Protein AF-T1BKN1-F1 (afdb_monomer_lite)

Secondary structure (DSSP, 8-state):
--S-TT-TT---EEEE-SSPPPHHHHHHHHHS---HHHHHHHHHHTT-EEEE-TT-THHHHHHHHHT---SS-------PPPTTPPPPHHHHHHHHHHHHTSBTB--SS----

InterPro domains:
  IPR013696 TiaS, FLD domain [PF08489] (56-112)
  IPR053870 TiaS-like, TCKD domain [PF22641] (5-54)

pLDDT: mean 91.39, std 8.57, range [50.25, 97.88]

Foldseek 3Di:
DPDDQPDLVDKAKDKAAPDQDALVLLVCLVPHDDDPVVLVVVCVVRVMDMDTDNVRPNSSVNSSVSNDDDPDDADDDDDDDDPPDDDDPVVQVVVLVVQCPDPRDDDSDDPDD

Radius of gyration: 18.31 Å; chains: 1; bounding box: 40×26×42 Å

Organism: NCBI:txid410659

Structure (mmCIF, N/CA/C/O backbone):
data_AF-T1BKN1-F1
#
_entry.id   AF-T1BKN1-F1
#
loop_
_atom_site.group_PDB
_atom_site.id
_atom_site.type_symbol
_atom_site.label_atom_id
_atom_site.label_alt_id
_atom_site.label_comp_id
_atom_site.label_asym_id
_atom_site.label_entity_id
_atom_site.label_seq_id
_atom_site.pdbx_PDB_ins_code
_atom_site.Cartn_x
_atom_site.Cartn_y
_atom_site.Cartn_z
_atom_site.occupancy
_atom_site.B_iso_or_equiv
_atom_site.auth_seq_id
_atom_site.auth_comp_id
_atom_site.auth_asym_id
_atom_site.auth_atom_id
_atom_site.pdbx_PDB_model_num
ATOM 1 N N . MET A 1 1 ? 15.626 -2.530 12.125 1.00 50.25 1 MET A N 1
ATOM 2 C CA . MET A 1 1 ? 14.651 -1.530 12.613 1.00 50.25 1 MET A CA 1
ATOM 3 C C . MET A 1 1 ? 13.472 -1.539 11.651 1.00 50.25 1 MET A C 1
ATOM 5 O O . MET A 1 1 ? 13.729 -1.588 10.459 1.00 50.25 1 MET A O 1
ATOM 9 N N . LEU A 1 2 ? 12.228 -1.595 12.142 1.00 61.00 2 LEU A N 1
ATOM 10 C CA . LEU A 1 2 ? 11.031 -1.846 11.314 1.00 61.00 2 LEU A CA 1
ATOM 11 C C . LEU A 1 2 ? 10.553 -0.628 10.497 1.00 61.00 2 LEU A C 1
ATOM 13 O O . LEU A 1 2 ? 9.744 -0.789 9.595 1.00 61.00 2 LEU A O 1
ATOM 17 N N . TYR A 1 3 ? 11.043 0.577 10.800 1.00 69.94 3 TYR A N 1
ATOM 18 C CA . TYR A 1 3 ? 10.732 1.811 10.072 1.00 69.94 3 TYR A CA 1
ATOM 19 C C . TYR A 1 3 ? 11.837 2.856 10.294 1.00 69.94 3 TYR A C 1
ATOM 21 O O . TYR A 1 3 ? 12.682 2.683 11.177 1.00 69.94 3 TYR A O 1
ATOM 29 N N . VAL A 1 4 ? 11.839 3.933 9.503 1.00 75.94 4 VAL A N 1
ATOM 30 C CA . VAL A 1 4 ? 12.741 5.083 9.685 1.00 75.94 4 VAL A CA 1
ATOM 31 C C . VAL A 1 4 ? 12.167 5.988 10.778 1.00 75.94 4 VAL A C 1
ATOM 33 O O . VAL A 1 4 ? 11.108 6.576 10.591 1.00 75.94 4 VAL A O 1
ATOM 36 N N . LYS A 1 5 ? 12.843 6.066 11.930 1.00 68.00 5 LYS A N 1
ATOM 37 C CA . LYS A 1 5 ? 12.353 6.782 13.124 1.00 68.00 5 LYS A CA 1
ATOM 38 C C . LYS A 1 5 ? 12.402 8.303 12.995 1.00 68.00 5 LYS A C 1
ATOM 40 O O . LYS A 1 5 ? 11.498 8.965 13.487 1.00 68.00 5 LYS A O 1
ATOM 45 N N . ASP A 1 6 ? 13.407 8.828 12.303 1.00 73.38 6 ASP A N 1
ATOM 46 C CA . ASP A 1 6 ? 13.738 10.260 12.326 1.00 73.38 6 ASP A CA 1
ATOM 47 C C . ASP A 1 6 ? 13.178 11.028 11.118 1.00 73.38 6 ASP 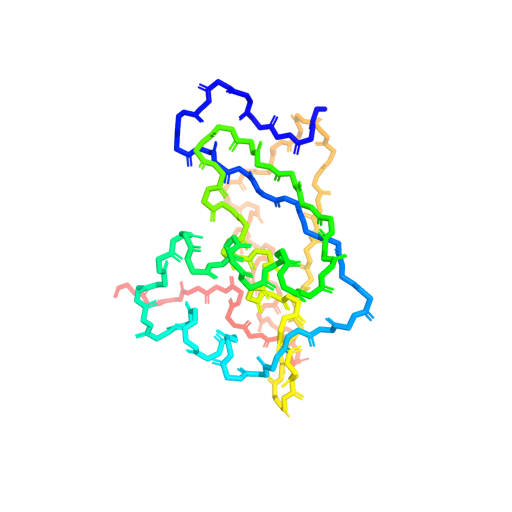A C 1
ATOM 49 O O . ASP A 1 6 ? 13.712 12.062 10.724 1.00 73.38 6 ASP A O 1
ATOM 53 N N . ASN A 1 7 ? 12.115 10.508 10.496 1.00 77.88 7 ASN A N 1
ATOM 54 C CA . ASN A 1 7 ? 11.436 11.169 9.388 1.00 77.88 7 ASN A CA 1
ATOM 55 C C . ASN A 1 7 ? 10.000 11.553 9.809 1.00 77.88 7 ASN A C 1
ATOM 57 O O . ASN A 1 7 ? 9.181 10.648 9.999 1.00 77.88 7 ASN A O 1
ATOM 61 N N . PRO A 1 8 ? 9.675 12.857 9.937 1.00 77.12 8 PRO A N 1
ATOM 62 C CA . PRO A 1 8 ? 8.359 13.320 10.391 1.00 77.12 8 PRO A CA 1
ATOM 63 C C . PRO A 1 8 ? 7.212 12.942 9.437 1.00 77.12 8 PRO A C 1
ATOM 65 O O . PRO A 1 8 ? 6.068 12.795 9.872 1.00 77.12 8 PRO A O 1
ATOM 68 N N . ASP A 1 9 ? 7.513 12.699 8.161 1.00 82.69 9 ASP A N 1
ATOM 69 C CA . ASP A 1 9 ? 6.520 12.292 7.162 1.00 82.69 9 ASP A CA 1
ATOM 70 C C . ASP A 1 9 ? 6.231 10.784 7.210 1.00 82.69 9 ASP A C 1
ATOM 72 O O . ASP A 1 9 ? 5.232 10.299 6.675 1.00 82.69 9 ASP A O 1
ATOM 76 N N . THR A 1 10 ? 7.068 10.013 7.909 1.00 84.56 10 THR A N 1
ATOM 77 C CA . THR A 1 10 ? 6.867 8.575 8.093 1.00 84.56 10 THR A CA 1
ATOM 78 C C . THR A 1 10 ? 5.949 8.333 9.286 1.00 84.56 10 THR A C 1
ATOM 80 O O . THR A 1 10 ? 6.350 8.478 10.437 1.00 84.56 10 THR A O 1
ATOM 83 N N . ASN A 1 11 ? 4.708 7.918 9.020 1.00 89.81 11 ASN A N 1
ATOM 84 C CA . ASN A 1 11 ? 3.680 7.705 10.047 1.00 89.81 11 ASN A CA 1
ATOM 85 C C . ASN A 1 11 ? 3.097 6.282 9.983 1.00 89.81 11 ASN A C 1
ATOM 87 O O . ASN A 1 11 ? 1.953 6.115 9.554 1.00 89.81 11 ASN A O 1
ATOM 91 N N . PRO A 1 12 ? 3.871 5.238 10.344 1.00 92.88 12 PRO A N 1
ATOM 92 C CA . PRO A 1 12 ? 3.413 3.860 10.232 1.00 92.88 12 PRO A CA 1
ATOM 93 C C . PRO A 1 12 ? 2.210 3.565 11.134 1.00 92.88 12 PRO A C 1
ATOM 95 O O . PRO A 1 12 ? 2.056 4.130 12.219 1.00 92.88 12 PRO A O 1
ATOM 98 N N . GLY A 1 13 ? 1.387 2.617 10.697 1.00 94.94 13 GLY A N 1
ATOM 99 C CA . GLY A 1 13 ? 0.304 2.050 11.489 1.00 94.94 13 GLY A CA 1
ATOM 100 C C . GLY A 1 13 ? 0.284 0.540 11.326 1.00 94.94 13 GLY A C 1
ATOM 101 O O . GLY A 1 13 ? 0.536 0.028 10.237 1.00 94.94 13 GLY A O 1
ATOM 102 N N . ILE A 1 14 ? 0.012 -0.164 12.418 1.00 96.56 14 ILE A N 1
ATOM 103 C CA . ILE A 1 14 ? -0.122 -1.621 12.434 1.00 96.56 14 ILE A CA 1
ATOM 104 C C . ILE A 1 14 ? -1.536 -1.933 12.904 1.00 96.56 14 ILE A C 1
ATOM 106 O O . ILE A 1 14 ? -1.980 -1.354 13.891 1.00 96.56 14 ILE A O 1
ATOM 110 N N . VAL A 1 15 ? -2.238 -2.819 12.203 1.00 97.88 15 VAL A N 1
ATOM 111 C CA . VAL A 1 15 ? -3.629 -3.184 12.494 1.00 97.88 15 VAL A CA 1
ATOM 112 C C . VAL A 1 15 ? -3.759 -4.703 12.466 1.00 97.88 15 VAL A C 1
ATOM 114 O O . VAL A 1 15 ? -3.243 -5.357 11.562 1.00 97.88 15 VAL A O 1
ATOM 117 N N . PHE A 1 16 ? -4.459 -5.250 13.455 1.00 96.44 16 PHE A N 1
ATOM 118 C CA . PHE A 1 16 ? -4.744 -6.668 13.625 1.00 96.44 16 PHE A CA 1
ATOM 119 C C . PHE A 1 16 ? -6.250 -6.849 13.811 1.00 96.44 16 PHE A C 1
ATOM 121 O O . PHE A 1 16 ? -6.847 -6.273 14.722 1.00 96.44 16 PHE A O 1
ATOM 128 N N . LEU A 1 17 ? -6.858 -7.652 12.943 1.00 94.81 17 LEU A N 1
ATOM 129 C CA . LEU A 1 17 ? -8.301 -7.856 12.859 1.00 94.81 17 LEU A CA 1
ATOM 130 C C . LEU A 1 17 ? -8.587 -9.343 12.657 1.00 94.81 17 LEU A C 1
ATOM 132 O O . LEU A 1 17 ? -7.929 -9.990 11.845 1.00 94.81 17 LEU A O 1
ATOM 136 N N . ASN A 1 18 ? -9.594 -9.869 13.354 1.00 93.44 18 ASN A N 1
ATOM 137 C CA . ASN A 1 18 ? -10.091 -11.228 13.104 1.00 93.44 18 ASN A CA 1
ATOM 138 C C . ASN A 1 18 ? -11.005 -11.281 11.876 1.00 93.44 18 ASN A C 1
ATOM 140 O O . ASN A 1 18 ? -11.035 -12.279 11.162 1.00 93.44 18 ASN A O 1
ATOM 144 N N . ILE A 1 19 ? -11.764 -10.207 11.650 1.00 93.62 19 ILE A N 1
ATOM 145 C CA . ILE A 1 19 ? -12.719 -10.086 10.554 1.00 93.62 19 ILE A CA 1
ATOM 146 C C . ILE A 1 19 ? -12.343 -8.833 9.758 1.00 93.62 19 ILE A C 1
ATOM 148 O O . ILE A 1 19 ? -12.297 -7.747 10.342 1.00 93.62 19 ILE A O 1
ATOM 152 N N . PRO A 1 20 ? -12.051 -8.958 8.451 1.00 94.12 20 PRO A N 1
ATOM 153 C CA . PRO A 1 20 ? -11.800 -7.804 7.601 1.00 94.12 20 PRO A CA 1
ATOM 154 C C . PRO A 1 20 ? -13.005 -6.853 7.557 1.00 94.12 20 PRO A C 1
ATOM 156 O O . PRO A 1 20 ? -14.145 -7.328 7.527 1.00 94.12 20 PRO A O 1
ATOM 159 N N . PRO A 1 21 ? -12.793 -5.528 7.494 1.00 94.81 21 PRO A N 1
ATOM 160 C CA . PRO A 1 21 ? -13.877 -4.591 7.250 1.00 94.81 21 PRO A CA 1
ATOM 161 C C . PRO A 1 21 ? -14.451 -4.774 5.840 1.00 94.81 21 PRO A C 1
ATOM 163 O O . PRO A 1 21 ? -13.844 -5.395 4.960 1.00 94.81 21 PRO A O 1
ATOM 166 N N . ASP A 1 22 ? -15.637 -4.212 5.616 1.00 94.38 22 ASP A N 1
ATOM 167 C CA . ASP A 1 22 ? -16.319 -4.314 4.329 1.00 94.38 22 ASP A CA 1
ATOM 168 C C . ASP A 1 22 ? -15.504 -3.675 3.186 1.00 94.38 22 ASP A C 1
ATOM 170 O O . ASP A 1 22 ? -14.826 -2.657 3.353 1.00 94.38 22 ASP A O 1
ATOM 174 N N . LYS A 1 23 ? -15.628 -4.236 1.976 1.00 95.38 23 LYS A N 1
ATOM 175 C CA . LYS A 1 23 ? -14.948 -3.737 0.769 1.00 95.38 23 LYS A CA 1
ATOM 176 C C . LYS A 1 23 ? -15.249 -2.260 0.474 1.00 95.38 23 LYS A C 1
ATOM 178 O O . LYS A 1 23 ? -14.438 -1.584 -0.164 1.00 95.38 23 LYS A O 1
ATOM 183 N N . SER A 1 24 ? -16.402 -1.742 0.890 1.00 95.50 24 SER A N 1
ATOM 184 C CA . SER A 1 24 ? -16.728 -0.317 0.780 1.00 95.50 24 SER A CA 1
ATOM 185 C C . SER A 1 24 ? -15.688 0.571 1.462 1.00 95.50 24 SER A C 1
ATOM 187 O O . SER A 1 24 ? -15.360 1.618 0.907 1.00 95.50 24 SER A O 1
ATOM 189 N N . PHE A 1 25 ? -15.092 0.131 2.575 1.00 96.31 25 PHE A N 1
ATOM 190 C CA . PHE A 1 25 ? -14.038 0.877 3.256 1.00 96.31 25 PHE A CA 1
ATOM 191 C C . PHE A 1 25 ? -12.778 0.997 2.389 1.00 96.31 25 PHE A C 1
ATOM 193 O O . PHE A 1 25 ? -12.267 2.098 2.198 1.00 96.31 25 PHE A O 1
ATOM 200 N N . TYR A 1 26 ? -12.346 -0.097 1.749 1.00 96.50 26 TYR A N 1
ATOM 201 C CA . TYR A 1 26 ? -11.269 -0.052 0.750 1.00 96.50 26 TYR A CA 1
ATOM 202 C C . TYR A 1 26 ? -11.582 0.936 -0.385 1.00 96.50 26 TYR A C 1
ATOM 204 O O . TYR A 1 26 ? -10.734 1.740 -0.764 1.00 96.50 26 TYR A O 1
ATOM 212 N N . ASN A 1 27 ? -12.811 0.912 -0.916 1.00 95.56 27 ASN A N 1
ATOM 213 C CA . ASN A 1 27 ? -13.202 1.817 -2.000 1.00 95.56 27 ASN A CA 1
ATOM 214 C C . ASN A 1 27 ? -13.161 3.290 -1.576 1.00 95.56 27 ASN A C 1
ATOM 216 O O . ASN A 1 27 ? -12.783 4.125 -2.394 1.00 95.56 27 ASN A O 1
ATOM 220 N N . ARG A 1 28 ? -13.531 3.601 -0.328 1.00 96.94 28 ARG A N 1
ATOM 221 C CA . ARG A 1 28 ? -13.438 4.958 0.223 1.00 96.94 28 ARG A CA 1
ATOM 222 C C . ARG A 1 28 ? -11.989 5.403 0.347 1.00 96.94 28 ARG A C 1
ATOM 224 O O . ARG A 1 28 ? -11.652 6.451 -0.185 1.00 96.94 28 ARG A O 1
ATOM 231 N N . CYS A 1 29 ? -11.106 4.569 0.904 1.00 96.75 29 CYS A N 1
ATOM 232 C CA . CYS A 1 29 ? -9.673 4.879 0.991 1.00 96.75 29 CYS A CA 1
ATOM 233 C C . CYS A 1 29 ? -9.020 5.183 -0.370 1.00 96.75 29 CYS A C 1
ATOM 235 O O . CYS A 1 29 ? -8.024 5.896 -0.417 1.00 96.75 29 CYS A O 1
ATOM 237 N N . LEU A 1 30 ? -9.546 4.633 -1.469 1.00 94.88 30 LEU A N 1
ATOM 238 C CA . LEU A 1 30 ? -9.043 4.902 -2.819 1.00 94.88 30 LEU A CA 1
ATOM 239 C C . LEU A 1 30 ? -9.604 6.173 -3.472 1.00 94.88 30 LEU A C 1
ATOM 241 O O . LEU A 1 30 ? -9.061 6.610 -4.485 1.00 94.88 30 LEU A O 1
ATOM 245 N N . ARG A 1 31 ? -10.737 6.695 -2.994 1.00 96.44 31 ARG A N 1
ATOM 246 C CA . ARG A 1 31 ? -11.547 7.692 -3.721 1.00 96.44 31 ARG A CA 1
ATOM 247 C C . ARG A 1 31 ? -11.829 8.959 -2.923 1.00 96.44 31 ARG A C 1
ATOM 249 O O . ARG A 1 31 ? -12.275 9.940 -3.508 1.00 96.44 31 ARG A O 1
ATOM 256 N N . GLU A 1 32 ? -11.611 8.921 -1.616 1.00 96.94 32 GLU A N 1
ATOM 257 C CA . GLU A 1 32 ? -12.023 9.947 -0.666 1.00 96.94 32 GLU A CA 1
ATOM 258 C C . GLU A 1 32 ? -10.937 10.165 0.392 1.00 96.94 32 GLU A C 1
ATOM 260 O O . GLU A 1 32 ? -10.156 9.262 0.709 1.00 96.94 32 GLU A O 1
ATOM 265 N N . ASP A 1 33 ? -10.947 11.349 1.002 1.00 97.00 33 ASP A N 1
ATOM 266 C CA . ASP A 1 33 ? -10.163 11.628 2.200 1.00 97.00 33 ASP A CA 1
ATOM 267 C C . ASP A 1 33 ? -10.858 11.017 3.425 1.00 97.00 33 ASP A C 1
ATOM 269 O O . ASP A 1 33 ? -11.889 11.506 3.888 1.00 97.00 33 ASP A O 1
ATOM 273 N N . VAL A 1 34 ? -10.292 9.934 3.961 1.00 97.50 34 VAL A N 1
ATOM 274 C CA . VAL A 1 34 ? -10.837 9.239 5.137 1.00 97.50 34 VAL A CA 1
ATOM 275 C C . VAL A 1 34 ? -10.265 9.845 6.429 1.00 97.50 34 VAL A C 1
ATOM 277 O O . VAL A 1 34 ? -9.044 9.806 6.626 1.00 97.50 34 VAL A O 1
ATOM 280 N N . PRO A 1 35 ? -11.101 10.376 7.346 1.00 97.38 35 PRO A N 1
ATOM 281 C CA . PRO A 1 35 ? -10.632 10.911 8.621 1.00 97.38 35 PRO A CA 1
ATOM 282 C C . PRO A 1 35 ? -10.040 9.822 9.519 1.00 97.38 35 PRO A C 1
ATOM 284 O O . PRO A 1 35 ? -10.639 8.764 9.708 1.00 97.38 35 PRO A O 1
ATOM 287 N N . GLN A 1 36 ? -8.893 10.098 10.145 1.00 96.69 36 GLN A N 1
ATOM 288 C CA . GLN A 1 36 ? -8.231 9.132 11.030 1.00 96.69 36 GLN A CA 1
ATOM 289 C C . GLN A 1 36 ? -9.120 8.716 12.215 1.00 96.69 36 GLN A C 1
ATOM 291 O O . GLN A 1 36 ? -9.181 7.534 12.538 1.00 96.69 36 GLN A O 1
ATOM 296 N N . GLU A 1 37 ? -9.851 9.656 12.820 1.00 97.44 37 GLU A N 1
ATOM 297 C CA . GLU A 1 37 ? -10.767 9.381 13.939 1.00 97.44 37 GLU A CA 1
ATOM 298 C C . GLU A 1 37 ? -11.877 8.385 13.577 1.00 97.44 37 GLU A C 1
ATOM 300 O O . GLU A 1 37 ? -12.329 7.617 14.423 1.00 97.44 37 GLU A O 1
ATOM 305 N N . GLU A 1 38 ? -12.328 8.385 12.320 1.00 97.06 38 GLU A N 1
ATOM 306 C CA . GLU A 1 38 ? -13.331 7.431 11.847 1.00 97.06 38 GLU A CA 1
ATOM 307 C C . GLU A 1 38 ? -12.760 6.008 11.827 1.00 97.06 38 GLU A C 1
ATOM 309 O O . GLU A 1 38 ? -13.428 5.058 12.234 1.00 97.06 38 GLU A O 1
ATOM 314 N N . VAL A 1 39 ? -11.496 5.872 11.418 1.00 97.50 39 VAL A N 1
ATOM 315 C CA . VAL A 1 39 ? -10.784 4.588 11.407 1.00 97.50 39 VAL A CA 1
ATOM 316 C C . VAL A 1 39 ? -10.549 4.086 12.826 1.00 97.50 39 VAL A C 1
ATOM 318 O O . VAL A 1 39 ? -10.740 2.905 13.086 1.00 97.50 39 VAL A O 1
ATOM 321 N N . GLU A 1 40 ? -10.192 4.971 13.757 1.00 97.56 40 GLU A N 1
ATOM 322 C CA . GLU A 1 40 ? -10.024 4.614 15.172 1.00 97.56 40 GLU A CA 1
ATOM 323 C C . GLU A 1 40 ? -11.330 4.057 15.755 1.00 97.56 40 GLU A C 1
ATOM 325 O O . GLU A 1 40 ? -11.335 2.947 16.285 1.00 97.56 40 GLU A O 1
ATOM 330 N N . LYS A 1 41 ? -12.459 4.744 15.532 1.00 97.31 41 LYS A N 1
ATOM 331 C CA . LYS A 1 41 ? -13.787 4.273 15.963 1.00 97.31 41 LYS A CA 1
ATOM 332 C C . LYS A 1 41 ? -14.173 2.935 15.333 1.00 97.31 41 LYS A C 1
ATOM 334 O O . LYS A 1 41 ? -14.729 2.078 16.015 1.00 97.31 41 LYS A O 1
ATOM 339 N N . LEU A 1 42 ? -13.892 2.746 14.042 1.00 96.25 42 LEU A N 1
ATOM 340 C CA . LEU A 1 42 ? -14.145 1.483 13.343 1.00 96.25 42 LEU A CA 1
ATOM 341 C C . LEU A 1 42 ? -13.343 0.331 13.968 1.00 96.25 42 LEU A C 1
ATOM 343 O O . LEU A 1 42 ? -13.896 -0.734 14.246 1.00 96.25 42 LEU A O 1
ATOM 347 N N . LEU A 1 43 ? -12.046 0.547 14.200 1.00 96.88 43 LEU A N 1
ATOM 348 C CA . LEU A 1 43 ? -11.150 -0.449 14.781 1.00 96.88 43 LEU A CA 1
ATOM 349 C C . LEU A 1 43 ? -11.572 -0.809 16.209 1.00 96.88 43 LEU A C 1
ATOM 351 O O . LEU A 1 43 ? -11.703 -1.993 16.518 1.00 96.88 43 LEU A O 1
ATOM 355 N N . GLU A 1 44 ? -11.887 0.183 17.040 1.00 96.12 44 GLU A N 1
ATOM 356 C CA . GLU A 1 44 ? -12.407 -0.023 18.396 1.00 96.12 44 GLU A CA 1
ATOM 357 C C . GLU A 1 44 ? -13.723 -0.815 18.393 1.00 96.12 44 GLU A C 1
ATOM 359 O O . GLU A 1 44 ? -13.841 -1.818 19.098 1.00 96.12 44 GLU A O 1
ATOM 364 N N . ALA A 1 45 ? -14.687 -0.429 17.550 1.00 95.81 45 ALA A N 1
ATOM 365 C CA . ALA A 1 45 ? -15.984 -1.102 17.449 1.00 95.81 45 ALA A CA 1
ATOM 366 C C . ALA A 1 45 ? -15.870 -2.560 16.970 1.00 95.81 45 ALA A C 1
ATOM 368 O O . ALA A 1 45 ? -16.691 -3.402 17.332 1.00 95.81 45 ALA A O 1
ATOM 369 N N . SER A 1 46 ? -14.848 -2.868 16.170 1.00 93.38 46 SER A N 1
ATOM 370 C CA . SER A 1 46 ? -14.568 -4.224 15.679 1.00 93.38 46 SER A CA 1
ATOM 371 C C . SER A 1 46 ? -13.745 -5.089 16.647 1.00 93.38 46 SER A C 1
ATOM 373 O O . SER A 1 46 ? -13.492 -6.258 16.353 1.00 93.38 46 SER A O 1
ATOM 375 N N . GLY A 1 47 ? -13.321 -4.540 17.793 1.00 94.69 47 GLY A N 1
ATOM 376 C CA . GLY A 1 47 ? -12.437 -5.232 18.736 1.00 94.69 47 GLY A CA 1
ATOM 377 C C . GLY A 1 47 ? -11.022 -5.456 18.190 1.00 94.69 47 GLY A C 1
ATOM 378 O O . GLY A 1 47 ? -10.360 -6.424 18.566 1.00 94.69 47 GLY A O 1
ATOM 379 N N . ALA A 1 48 ? -10.569 -4.600 17.273 1.00 95.19 48 ALA A N 1
ATOM 380 C CA . ALA A 1 48 ? -9.258 -4.693 16.645 1.00 95.19 48 ALA A CA 1
ATOM 381 C C . ALA A 1 48 ? -8.126 -4.292 17.596 1.00 95.19 48 ALA A C 1
ATOM 383 O O . ALA A 1 48 ? -8.266 -3.382 18.413 1.00 95.19 48 ALA A O 1
ATOM 384 N N . GLY A 1 49 ? -6.950 -4.889 17.402 1.00 96.50 49 GLY A N 1
ATOM 385 C CA . GLY A 1 49 ? -5.704 -4.357 17.950 1.00 96.50 49 GLY A CA 1
ATOM 386 C C . GLY A 1 49 ? -5.037 -3.432 16.938 1.00 96.50 49 GLY A C 1
ATOM 387 O O . GLY A 1 49 ? -4.923 -3.790 15.767 1.00 96.50 49 GLY A O 1
ATOM 388 N N . PHE A 1 50 ? -4.547 -2.266 17.357 1.00 96.88 50 PHE A N 1
ATOM 389 C CA . PHE A 1 50 ? -3.766 -1.400 16.473 1.00 96.88 50 PHE A CA 1
ATOM 390 C C . PHE A 1 50 ? -2.670 -0.622 17.204 1.00 96.88 50 PHE A C 1
ATOM 392 O O . PHE A 1 50 ? -2.772 -0.319 18.390 1.00 96.88 50 PHE A O 1
ATOM 399 N N . VAL A 1 51 ? -1.600 -0.303 16.475 1.00 95.50 51 VAL A N 1
ATOM 400 C CA . VAL A 1 51 ? -0.459 0.485 16.950 1.00 95.50 51 VAL A CA 1
ATOM 401 C C . VAL A 1 51 ? -0.300 1.699 16.048 1.00 95.50 51 VAL A C 1
ATOM 403 O O . VAL A 1 51 ? -0.114 1.564 14.837 1.00 95.50 51 VAL A O 1
ATOM 406 N N . LYS A 1 52 ? -0.333 2.885 16.657 1.00 94.31 52 LYS A N 1
ATOM 407 C CA . LYS A 1 52 ? -0.018 4.160 16.008 1.00 94.31 52 LYS A CA 1
ATOM 408 C C . LYS A 1 52 ? 1.444 4.516 16.268 1.00 94.31 52 LYS A C 1
ATOM 410 O O . LYS A 1 52 ? 1.869 4.553 17.420 1.00 94.31 52 LYS A O 1
ATOM 415 N N . ILE A 1 53 ? 2.205 4.788 15.210 1.00 91.81 53 ILE A N 1
ATOM 416 C CA . ILE A 1 53 ? 3.571 5.316 15.297 1.00 91.81 53 ILE A CA 1
ATOM 417 C C . ILE A 1 53 ? 3.565 6.752 14.752 1.00 91.81 53 ILE A C 1
ATOM 419 O O . ILE A 1 53 ? 2.984 7.014 13.696 1.00 91.81 53 ILE A O 1
ATOM 423 N N . ASN A 1 54 ? 4.207 7.685 15.465 1.00 88.38 54 ASN A N 1
ATOM 424 C CA . ASN A 1 54 ? 4.133 9.131 15.208 1.00 88.38 54 ASN A CA 1
ATOM 425 C C . ASN A 1 54 ? 2.671 9.621 15.211 1.00 88.38 54 ASN A C 1
ATOM 427 O O . ASN A 1 54 ? 1.962 9.381 16.185 1.00 88.38 54 ASN A O 1
ATOM 431 N N . THR A 1 55 ? 2.190 10.274 14.145 1.00 90.75 55 THR A N 1
ATOM 432 C CA . THR A 1 55 ? 0.778 10.711 14.068 1.00 90.75 55 THR A CA 1
ATOM 433 C C . THR A 1 55 ? -0.202 9.543 13.915 1.00 90.75 55 THR A C 1
ATOM 435 O O . THR A 1 55 ? -1.396 9.691 14.166 1.00 90.75 55 THR A O 1
ATOM 438 N N . GLY A 1 56 ? 0.288 8.361 13.520 1.00 91.00 56 GLY A N 1
ATOM 439 C CA . GLY A 1 56 ? -0.519 7.152 13.389 1.00 91.00 56 GLY A CA 1
ATOM 440 C C . GLY A 1 56 ? -1.368 7.062 12.123 1.00 91.00 56 GLY A C 1
ATOM 441 O O . GLY A 1 56 ? -2.095 6.084 11.981 1.00 91.00 56 GLY A O 1
ATOM 442 N N . ARG A 1 57 ? -1.258 8.008 11.176 1.00 94.44 57 ARG A N 1
ATOM 443 C CA . ARG A 1 57 ? -2.059 8.019 9.930 1.00 94.44 57 ARG A CA 1
ATOM 444 C C . ARG A 1 57 ? -1.990 6.716 9.127 1.00 94.44 57 ARG A C 1
ATOM 446 O O . ARG A 1 57 ? -2.939 6.386 8.420 1.00 94.44 57 ARG A O 1
ATOM 453 N N . GLY A 1 58 ? -0.914 5.939 9.262 1.00 95.69 58 GLY A N 1
ATOM 454 C CA . GLY A 1 58 ? -0.756 4.641 8.607 1.00 95.69 58 GLY A CA 1
ATOM 455 C C . GLY A 1 58 ? -1.839 3.610 8.943 1.00 95.69 58 GLY A C 1
ATOM 456 O O . GLY A 1 58 ? -2.019 2.673 8.168 1.00 95.69 58 GLY A O 1
ATOM 457 N N . ILE A 1 59 ? -2.612 3.784 10.027 1.00 97.44 59 ILE A N 1
ATOM 458 C CA . ILE A 1 59 ? -3.748 2.892 10.323 1.00 97.44 59 ILE A CA 1
ATOM 459 C C . ILE A 1 59 ? -4.845 2.973 9.254 1.00 97.44 59 ILE A C 1
ATOM 461 O O . ILE A 1 59 ? -5.534 1.981 9.031 1.00 97.44 59 ILE A O 1
ATOM 465 N N . ILE A 1 60 ? -4.976 4.107 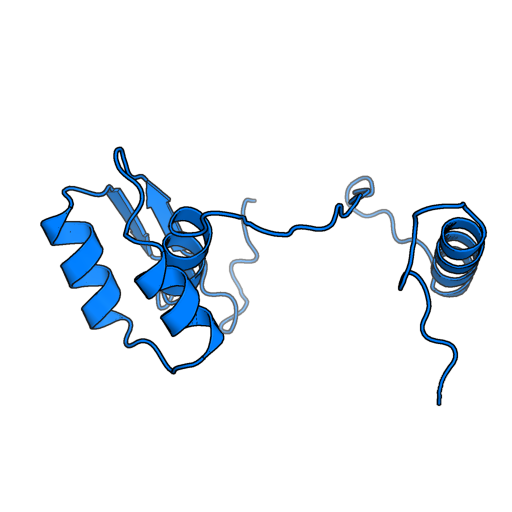8.552 1.00 97.56 60 ILE A N 1
ATOM 466 C CA . ILE A 1 60 ? -5.932 4.272 7.446 1.00 97.56 60 ILE A CA 1
ATOM 467 C C . ILE A 1 60 ? -5.557 3.311 6.316 1.00 97.56 60 ILE A C 1
ATOM 469 O O . ILE A 1 60 ? -6.373 2.497 5.888 1.00 97.56 60 ILE A O 1
ATOM 473 N N . GLY A 1 61 ? -4.293 3.354 5.885 1.00 96.81 61 GLY A N 1
ATOM 474 C CA . GLY A 1 61 ? -3.772 2.480 4.834 1.00 96.81 61 GLY A CA 1
ATOM 475 C C . GLY A 1 61 ? -3.787 1.005 5.234 1.00 96.81 61 GLY A C 1
ATOM 476 O O . GLY A 1 61 ? -4.204 0.169 4.439 1.00 96.81 61 GLY A O 1
ATOM 477 N N . ALA A 1 62 ? -3.403 0.681 6.473 1.00 97.50 62 ALA A N 1
ATOM 478 C CA . ALA A 1 62 ? -3.431 -0.692 6.979 1.00 97.50 62 ALA A CA 1
ATOM 479 C C . ALA A 1 62 ? -4.858 -1.270 6.997 1.00 97.50 62 ALA A C 1
ATOM 481 O O . ALA A 1 62 ? -5.089 -2.369 6.494 1.00 97.50 62 ALA A O 1
ATOM 482 N N . THR A 1 63 ? -5.829 -0.506 7.505 1.00 97.88 63 THR A N 1
ATOM 483 C CA . THR A 1 63 ? -7.241 -0.921 7.544 1.00 97.88 63 THR A CA 1
ATOM 484 C C . THR A 1 63 ? -7.823 -1.028 6.136 1.00 97.88 63 THR A C 1
ATOM 486 O O . THR A 1 63 ? -8.490 -2.012 5.812 1.00 97.88 63 THR A O 1
ATOM 489 N N . GLY A 1 64 ? -7.522 -0.060 5.264 1.00 97.12 64 GLY A N 1
ATOM 490 C CA . GLY A 1 64 ? -7.915 -0.089 3.857 1.00 97.12 64 GLY A CA 1
ATOM 491 C C . GLY A 1 64 ? -7.383 -1.332 3.142 1.00 97.12 64 GLY A C 1
ATOM 492 O O . GLY A 1 64 ? -8.154 -2.037 2.497 1.00 97.12 64 GLY A O 1
ATOM 493 N N . ALA A 1 65 ? -6.098 -1.653 3.317 1.00 96.69 65 ALA A N 1
ATOM 494 C CA . ALA A 1 65 ? -5.466 -2.831 2.724 1.00 96.69 65 ALA A CA 1
ATOM 495 C C . ALA A 1 65 ? -6.119 -4.145 3.183 1.00 96.69 65 ALA A C 1
ATOM 497 O O . ALA A 1 65 ? -6.409 -4.998 2.349 1.00 96.69 65 ALA A O 1
ATOM 498 N N . ILE A 1 66 ? -6.412 -4.289 4.481 1.00 96.50 66 ILE A N 1
ATOM 499 C CA . ILE A 1 66 ? -7.113 -5.468 5.024 1.00 96.50 66 ILE A CA 1
ATOM 500 C C . ILE A 1 66 ? -8.534 -5.586 4.451 1.00 96.50 66 ILE A C 1
ATOM 502 O O . ILE A 1 66 ? -9.003 -6.688 4.187 1.00 96.50 66 ILE A O 1
ATOM 506 N N . SER A 1 67 ? -9.209 -4.460 4.208 1.00 96.56 67 SER A N 1
ATOM 507 C CA . SER A 1 67 ? -10.580 -4.418 3.668 1.00 96.56 67 SER A CA 1
ATOM 508 C C . SER A 1 67 ? -10.668 -4.822 2.186 1.00 96.56 67 SER A C 1
ATOM 510 O O . SER A 1 67 ? -11.761 -4.921 1.612 1.00 96.56 67 SER A O 1
ATOM 512 N N . TRP A 1 68 ? -9.532 -5.025 1.515 1.00 95.56 68 TRP A N 1
ATOM 513 C CA . TRP A 1 68 ? -9.503 -5.326 0.092 1.00 95.56 68 TRP A CA 1
ATOM 514 C C . TRP A 1 68 ? -10.005 -6.740 -0.212 1.00 95.56 68 TRP A C 1
ATOM 516 O O . TRP A 1 68 ? -9.415 -7.741 0.179 1.00 95.56 68 TRP A O 1
ATOM 526 N N . HIS A 1 69 ? -11.069 -6.813 -1.012 1.00 91.06 69 HIS A N 1
ATOM 527 C CA . HIS A 1 69 ? -11.592 -8.062 -1.562 1.00 91.06 69 HIS A CA 1
ATOM 528 C C . HIS A 1 69 ? -11.432 -8.050 -3.095 1.00 91.06 69 HIS A C 1
ATOM 530 O O . HIS A 1 69 ? -12.260 -7.431 -3.799 1.00 91.06 69 HIS A O 1
ATOM 536 N N . PRO A 1 70 ? -10.357 -8.663 -3.635 1.00 83.12 70 PRO A N 1
ATOM 537 C CA . PRO A 1 70 ? -10.027 -8.575 -5.052 1.00 83.12 70 PRO A CA 1
ATOM 538 C C . PRO A 1 70 ? -11.097 -9.228 -5.930 1.00 83.12 70 PRO A C 1
ATOM 540 O O . PRO A 1 70 ? -11.562 -10.332 -5.673 1.00 83.12 70 PRO A O 1
ATOM 543 N N . ARG A 1 71 ? -11.471 -8.530 -7.008 1.00 86.06 71 ARG A N 1
ATOM 544 C CA . ARG A 1 71 ? -12.155 -9.132 -8.175 1.00 86.06 71 ARG A CA 1
ATOM 545 C C 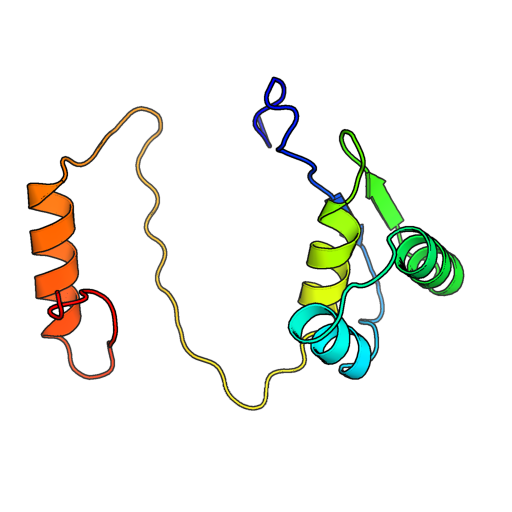. ARG A 1 71 ? -11.234 -9.214 -9.391 1.00 86.06 71 ARG A C 1
ATOM 547 O O . ARG A 1 71 ? -11.376 -10.105 -10.214 1.00 86.06 71 ARG A O 1
ATOM 554 N N . ARG A 1 72 ? -10.314 -8.253 -9.496 1.00 93.56 72 ARG A N 1
ATOM 555 C CA . ARG A 1 72 ? -9.251 -8.168 -10.493 1.00 93.56 72 ARG A CA 1
ATOM 556 C C . ARG A 1 72 ? -8.002 -7.695 -9.766 1.00 93.56 72 ARG A C 1
ATOM 558 O O . ARG A 1 72 ? -8.075 -6.727 -9.009 1.00 93.56 72 ARG A O 1
ATOM 565 N N . HIS A 1 73 ? -6.894 -8.373 -10.000 1.00 94.00 73 HIS A N 1
ATOM 566 C CA . HIS A 1 73 ? -5.594 -8.061 -9.425 1.00 94.00 73 HIS A CA 1
ATOM 567 C C . HIS A 1 73 ? -4.511 -8.291 -10.471 1.00 94.00 73 HIS A C 1
ATOM 569 O O . HIS A 1 73 ? -4.734 -8.929 -11.501 1.00 94.00 73 HIS A O 1
ATOM 575 N N . THR A 1 74 ? -3.346 -7.734 -10.195 1.00 95.69 74 THR A N 1
ATOM 576 C CA . THR A 1 74 ? -2.116 -7.947 -10.948 1.00 95.69 74 THR A CA 1
ATOM 577 C C . THR A 1 74 ? -1.067 -8.457 -9.973 1.00 95.69 74 THR A C 1
ATOM 579 O O . THR A 1 74 ? -1.226 -8.315 -8.759 1.00 95.69 74 THR A O 1
ATOM 582 N N . TYR A 1 75 ? -0.015 -9.077 -10.491 1.00 94.88 75 TYR A N 1
ATOM 583 C CA . TYR A 1 75 ? 1.102 -9.526 -9.671 1.00 94.88 75 TYR A CA 1
ATOM 584 C C . TYR A 1 75 ? 2.234 -8.510 -9.763 1.00 94.88 75 TYR A C 1
ATOM 586 O O . TYR A 1 75 ? 2.498 -7.978 -10.839 1.00 94.88 75 TYR A O 1
ATOM 594 N N . GLU A 1 76 ? 2.900 -8.271 -8.640 1.00 95.38 76 GLU A N 1
ATOM 595 C CA . GLU A 1 76 ? 4.132 -7.496 -8.563 1.00 95.38 76 GLU A CA 1
ATOM 596 C C . GLU A 1 76 ? 5.197 -8.374 -7.898 1.00 95.38 76 GLU A C 1
ATOM 598 O O . GLU A 1 76 ? 4.978 -8.913 -6.811 1.00 95.38 76 GLU A O 1
ATOM 603 N N . LEU A 1 77 ? 6.334 -8.561 -8.571 1.00 94.25 77 LEU A N 1
ATOM 604 C CA . LEU A 1 77 ? 7.479 -9.281 -8.021 1.00 94.25 77 LEU A CA 1
ATOM 605 C C . LEU A 1 77 ? 8.467 -8.266 -7.448 1.00 94.25 77 LEU A C 1
ATOM 607 O O . LEU A 1 77 ? 9.127 -7.548 -8.194 1.00 94.25 77 LEU A O 1
ATOM 611 N N . ILE A 1 78 ? 8.592 -8.234 -6.122 1.00 93.31 78 ILE A N 1
ATOM 612 C CA . ILE A 1 78 ? 9.481 -7.298 -5.429 1.00 93.31 78 ILE A CA 1
ATOM 613 C C . ILE A 1 78 ? 10.756 -8.027 -4.996 1.00 93.31 78 ILE A C 1
ATOM 615 O O . ILE A 1 78 ? 10.728 -8.905 -4.133 1.00 93.31 78 ILE A O 1
ATOM 619 N N . CYS A 1 79 ? 11.890 -7.634 -5.576 1.00 90.00 79 CYS A N 1
ATOM 620 C CA . CYS A 1 79 ? 13.211 -8.154 -5.226 1.00 90.00 79 CYS A CA 1
ATOM 621 C C . CYS A 1 79 ? 13.947 -7.176 -4.302 1.00 90.00 79 CYS A C 1
ATOM 623 O O . CYS A 1 79 ? 14.311 -6.072 -4.707 1.00 90.00 79 CYS A O 1
ATOM 625 N N . TYR A 1 80 ? 14.205 -7.593 -3.062 1.00 89.00 80 TYR A N 1
ATOM 626 C CA . TYR A 1 80 ? 14.956 -6.791 -2.097 1.00 89.00 80 TYR A CA 1
ATOM 627 C C . TYR A 1 80 ? 16.459 -7.058 -2.195 1.00 89.00 80 TYR A C 1
ATOM 629 O O . TYR A 1 80 ? 16.908 -8.202 -2.266 1.00 89.00 80 TYR A O 1
ATOM 637 N N . ASN A 1 81 ? 17.250 -5.988 -2.141 1.00 86.75 81 ASN A N 1
ATOM 638 C CA . ASN A 1 81 ? 18.702 -6.092 -2.051 1.00 86.75 81 ASN A CA 1
ATOM 639 C C . ASN A 1 81 ? 19.157 -6.433 -0.634 1.00 86.75 81 ASN A C 1
ATOM 641 O O . ASN A 1 81 ? 18.492 -6.123 0.356 1.00 86.75 81 ASN A O 1
ATOM 645 N N . GLN A 1 82 ? 20.370 -6.981 -0.540 1.00 88.62 82 GLN A N 1
ATOM 646 C CA . GLN A 1 82 ? 21.076 -7.016 0.733 1.00 88.62 82 GLN A CA 1
ATOM 647 C C . GLN A 1 82 ? 21.213 -5.594 1.304 1.00 88.62 82 GLN A C 1
ATOM 649 O O . GLN A 1 82 ? 21.425 -4.643 0.538 1.00 88.62 82 GLN A O 1
ATOM 654 N N . PRO A 1 83 ? 21.128 -5.432 2.638 1.00 83.62 83 PRO A N 1
ATOM 655 C CA . PRO A 1 83 ? 21.308 -4.134 3.269 1.00 83.62 83 PRO A CA 1
ATOM 656 C C . PRO A 1 83 ? 22.589 -3.454 2.776 1.00 83.62 83 PRO A C 1
ATOM 658 O O . PRO A 1 83 ? 23.644 -4.081 2.733 1.00 83.62 83 PRO A O 1
ATOM 661 N N . ARG A 1 84 ? 22.500 -2.159 2.440 1.00 78.44 84 ARG A N 1
ATOM 662 C CA . ARG A 1 84 ? 23.616 -1.313 1.957 1.00 78.44 84 ARG A CA 1
ATOM 663 C C . ARG A 1 84 ? 24.127 -1.616 0.542 1.00 7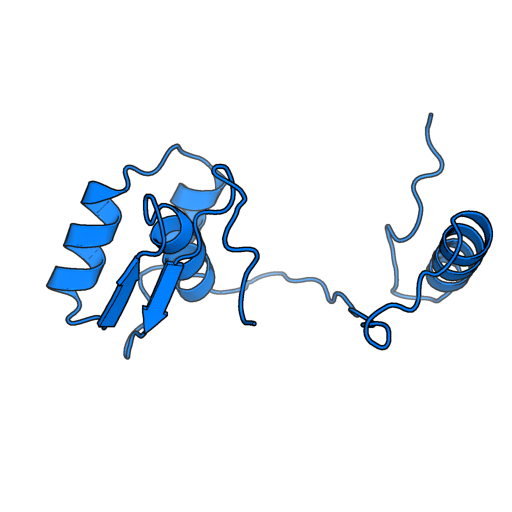8.44 84 ARG A C 1
ATOM 665 O O . ARG A 1 84 ? 25.063 -0.954 0.103 1.00 78.44 84 ARG A O 1
ATOM 672 N N . LYS A 1 85 ? 23.513 -2.547 -0.195 1.00 87.19 85 LYS A N 1
ATOM 673 C CA . LYS A 1 85 ? 23.796 -2.736 -1.621 1.00 87.19 85 LYS A CA 1
ATOM 674 C C . LYS A 1 85 ? 22.859 -1.871 -2.463 1.00 87.19 85 LYS A C 1
ATOM 676 O O . LYS A 1 85 ? 21.643 -2.070 -2.466 1.00 87.19 85 LYS A O 1
ATOM 681 N N . THR A 1 86 ? 23.439 -0.944 -3.214 1.00 86.00 86 THR A N 1
ATOM 682 C CA . THR A 1 86 ? 22.713 -0.114 -4.179 1.00 86.00 86 THR A CA 1
ATOM 683 C C . THR A 1 86 ? 22.967 -0.648 -5.581 1.00 86.00 86 THR A C 1
ATOM 685 O O . THR A 1 86 ? 24.107 -0.926 -5.940 1.00 86.00 86 THR A O 1
ATOM 688 N N . ILE A 1 87 ? 21.900 -0.803 -6.361 1.00 89.94 87 ILE A N 1
ATOM 689 C CA . ILE A 1 87 ? 21.990 -1.036 -7.805 1.00 89.94 87 ILE A CA 1
ATOM 690 C C . ILE A 1 87 ? 21.965 0.339 -8.467 1.00 89.94 87 ILE A C 1
ATOM 692 O O . ILE A 1 87 ? 21.112 1.169 -8.125 1.00 89.94 87 ILE A O 1
ATOM 696 N N . ASP A 1 88 ? 22.913 0.595 -9.360 1.00 93.69 88 ASP A N 1
ATOM 697 C CA . ASP A 1 88 ? 22.979 1.844 -10.106 1.00 93.69 88 ASP A CA 1
ATOM 698 C C . ASP A 1 88 ? 21.769 1.993 -11.048 1.00 93.69 88 ASP A C 1
ATOM 700 O O . ASP A 1 88 ? 21.009 1.057 -11.310 1.00 93.69 88 ASP A O 1
ATOM 704 N N . ARG A 1 89 ? 21.541 3.218 -11.523 1.00 91.25 89 ARG A N 1
ATOM 705 C CA . ARG A 1 89 ? 20.358 3.534 -12.327 1.00 91.25 89 ARG A CA 1
ATOM 706 C C . ARG A 1 89 ? 20.348 2.799 -13.669 1.00 91.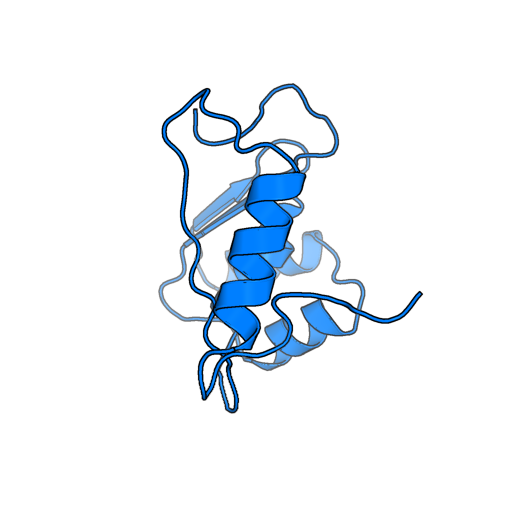25 89 ARG A C 1
ATOM 708 O O . ARG A 1 89 ? 19.271 2.410 -14.108 1.00 91.25 89 ARG A O 1
ATOM 715 N N . GLU A 1 90 ? 21.501 2.628 -14.304 1.00 95.12 90 GLU A N 1
ATOM 716 C CA . GLU A 1 90 ? 21.601 1.986 -15.615 1.00 95.12 90 GLU A CA 1
ATOM 717 C C . GLU A 1 90 ? 21.232 0.506 -15.507 1.00 95.12 90 GLU A C 1
ATOM 719 O O . GLU A 1 90 ? 20.356 0.036 -16.231 1.00 95.12 90 GLU A O 1
ATOM 724 N N . THR A 1 91 ? 21.775 -0.191 -14.509 1.00 93.88 91 THR A N 1
ATOM 725 C CA . THR A 1 91 ? 21.410 -1.582 -14.224 1.00 93.88 91 THR A CA 1
ATOM 726 C C . THR A 1 91 ? 19.915 -1.728 -13.909 1.00 93.88 91 THR A C 1
ATOM 728 O O . THR A 1 91 ? 19.280 -2.673 -14.373 1.00 93.88 91 THR A O 1
ATOM 731 N N . LYS A 1 92 ? 19.304 -0.789 -13.165 1.00 91.94 92 LYS A N 1
ATOM 732 C CA . LYS A 1 92 ? 17.845 -0.810 -12.914 1.00 91.94 92 LYS A CA 1
ATOM 733 C C . LYS A 1 92 ? 17.032 -0.718 -14.205 1.00 91.94 92 LYS A C 1
ATOM 735 O O . LYS A 1 92 ? 16.058 -1.450 -14.346 1.00 91.94 92 LYS A O 1
ATOM 740 N N . ILE A 1 93 ? 17.438 0.159 -15.125 1.00 93.50 93 ILE A N 1
ATOM 741 C CA . ILE A 1 93 ? 16.789 0.317 -16.432 1.00 93.50 93 ILE A CA 1
ATOM 742 C C . ILE A 1 93 ? 16.926 -0.974 -17.241 1.00 93.50 93 ILE A C 1
ATOM 744 O O . ILE A 1 93 ? 15.923 -1.492 -17.713 1.00 93.50 93 ILE A O 1
ATOM 748 N N . GLN A 1 94 ? 18.129 -1.547 -17.323 1.00 94.69 94 GLN A N 1
ATOM 749 C CA . GLN A 1 94 ? 18.362 -2.799 -18.053 1.00 94.69 94 GLN A CA 1
ATOM 750 C C . GLN A 1 94 ? 17.513 -3.960 -17.512 1.00 94.69 94 GLN A C 1
ATOM 752 O O . GLN A 1 94 ? 16.952 -4.730 -18.292 1.00 94.69 94 GLN A O 1
ATOM 757 N N . ILE A 1 95 ? 17.388 -4.084 -16.184 1.00 93.62 95 ILE A N 1
ATOM 758 C CA . ILE A 1 95 ? 16.525 -5.091 -15.548 1.00 93.62 95 ILE A CA 1
ATOM 759 C C . ILE A 1 95 ? 15.065 -4.868 -15.944 1.00 93.62 95 ILE A C 1
ATOM 761 O O . ILE A 1 95 ? 14.390 -5.809 -16.350 1.00 93.62 95 ILE A O 1
ATOM 765 N N . ALA A 1 96 ? 14.580 -3.634 -15.849 1.00 93.31 96 ALA A N 1
ATOM 766 C CA . ALA A 1 96 ? 13.194 -3.314 -16.147 1.00 93.31 96 ALA A CA 1
ATOM 767 C C . ALA A 1 96 ? 12.859 -3.498 -17.645 1.00 93.31 96 ALA A C 1
ATOM 769 O O . ALA A 1 96 ? 11.830 -4.088 -17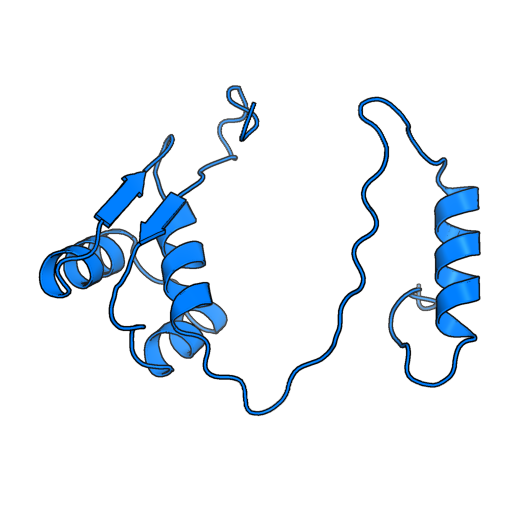.971 1.00 93.31 96 ALA A O 1
ATOM 770 N N . GLU A 1 97 ? 13.762 -3.119 -18.556 1.00 94.38 97 GLU A N 1
ATOM 771 C CA . GLU A 1 97 ? 13.644 -3.395 -19.996 1.00 94.38 97 GLU A CA 1
ATOM 772 C C . GLU A 1 97 ? 13.659 -4.896 -20.309 1.00 94.38 97 GLU A C 1
ATOM 774 O O . GLU A 1 97 ? 12.975 -5.353 -21.225 1.00 94.38 97 GLU A O 1
ATOM 779 N N . LEU A 1 98 ? 14.451 -5.683 -19.573 1.00 94.25 98 LEU A N 1
ATOM 780 C CA . LEU A 1 98 ? 14.445 -7.138 -19.694 1.00 94.25 98 LEU A CA 1
ATOM 781 C C . LEU A 1 98 ? 13.106 -7.720 -19.223 1.00 94.25 98 LEU A C 1
ATOM 783 O O . LEU A 1 98 ? 12.554 -8.586 -19.901 1.00 94.25 98 LEU A O 1
ATOM 787 N N . CYS A 1 99 ? 12.574 -7.235 -18.098 1.00 94.56 99 CYS A N 1
ATOM 788 C CA . CYS A 1 99 ? 11.279 -7.657 -17.571 1.00 94.56 99 CYS A CA 1
ATOM 789 C C . CYS A 1 99 ? 10.133 -7.359 -18.543 1.00 94.56 99 CYS A C 1
ATOM 791 O O . CYS A 1 99 ? 9.265 -8.212 -18.692 1.00 94.56 99 CYS A O 1
ATOM 793 N N . ASP A 1 100 ? 10.144 -6.228 -19.253 1.00 92.94 100 ASP A N 1
ATOM 794 C CA . ASP A 1 100 ? 9.108 -5.885 -20.245 1.00 92.94 100 ASP A CA 1
ATOM 795 C C . ASP A 1 100 ? 9.144 -6.747 -21.521 1.00 92.94 100 ASP A C 1
ATOM 797 O O . ASP A 1 100 ? 8.166 -6.787 -22.266 1.00 92.94 100 ASP A O 1
ATOM 801 N N . LYS A 1 101 ? 10.233 -7.484 -21.778 1.00 93.81 101 LYS A N 1
ATOM 802 C CA . LYS A 1 101 ? 10.307 -8.442 -22.901 1.00 93.81 101 LYS A CA 1
ATOM 803 C C . LYS A 1 101 ? 9.620 -9.774 -22.604 1.00 93.81 101 LYS A C 1
ATOM 805 O O . LYS A 1 101 ? 9.425 -10.569 -23.523 1.00 93.81 101 LYS A O 1
ATOM 810 N N . PHE A 1 102 ? 9.303 -10.060 -21.343 1.00 94.50 102 PHE A N 1
ATOM 811 C CA . PHE A 1 102 ? 8.678 -11.320 -20.963 1.00 94.50 102 PHE A CA 1
ATOM 812 C C . PHE A 1 102 ? 7.164 -11.283 -21.212 1.00 94.50 102 PHE A C 1
ATOM 814 O O . PHE A 1 102 ? 6.488 -10.288 -20.973 1.00 94.50 102 PHE A O 1
ATOM 821 N N . GLN A 1 103 ? 6.593 -12.381 -21.705 1.00 95.19 103 GLN A N 1
ATOM 822 C CA . GLN A 1 103 ? 5.156 -12.427 -21.959 1.00 95.19 103 GLN A CA 1
ATOM 823 C C . GLN A 1 103 ? 4.379 -12.468 -20.636 1.00 95.19 103 GLN A C 1
ATOM 825 O O . GLN A 1 103 ? 4.586 -13.354 -19.811 1.00 95.19 103 GLN A O 1
ATOM 830 N N . GLY A 1 104 ? 3.429 -11.548 -20.463 1.00 93.50 104 GLY A N 1
ATOM 831 C CA . GLY A 1 104 ? 2.562 -11.493 -19.279 1.00 93.50 104 GLY A CA 1
ATOM 832 C C . GLY A 1 104 ? 3.040 -10.537 -18.185 1.00 93.50 104 GLY A C 1
ATOM 833 O O . GLY A 1 104 ? 2.311 -10.323 -17.218 1.00 93.50 104 GLY A O 1
ATOM 834 N N . THR A 1 105 ? 4.208 -9.920 -18.348 1.00 95.50 105 THR A N 1
ATOM 835 C CA . THR A 1 105 ? 4.626 -8.739 -17.585 1.00 95.50 105 THR A CA 1
ATOM 836 C C . THR A 1 105 ? 4.273 -7.471 -18.360 1.00 95.50 105 THR A C 1
ATOM 838 O O . THR A 1 105 ? 4.043 -7.497 -19.570 1.00 95.50 105 THR A O 1
ATOM 841 N N . PHE A 1 106 ? 4.142 -6.358 -17.647 1.00 94.19 106 PHE A N 1
ATOM 842 C CA . PHE A 1 106 ? 3.813 -5.062 -18.231 1.00 94.19 106 PHE A CA 1
ATOM 843 C C . PHE A 1 106 ? 4.198 -3.946 -17.259 1.00 94.19 106 PHE A C 1
ATOM 845 O O . PHE A 1 106 ? 4.311 -4.187 -16.057 1.00 94.19 106 PHE A O 1
ATOM 852 N N . ASN A 1 107 ? 4.328 -2.723 -17.778 1.00 93.56 107 ASN A N 1
ATOM 853 C CA . ASN A 1 107 ? 4.623 -1.509 -17.013 1.00 93.56 107 ASN A CA 1
ATOM 854 C C . ASN A 1 107 ? 5.884 -1.607 -16.128 1.00 93.56 107 ASN A C 1
ATOM 856 O O . ASN A 1 107 ? 5.915 -0.994 -15.061 1.00 93.56 107 ASN A O 1
ATOM 860 N N . ASN A 1 108 ? 6.921 -2.349 -16.542 1.00 93.12 108 ASN A N 1
ATOM 861 C CA . ASN A 1 108 ? 8.205 -2.317 -15.832 1.00 93.12 108 ASN A CA 1
ATOM 862 C C . ASN A 1 108 ? 9.026 -1.079 -16.230 1.00 93.12 108 ASN A C 1
ATOM 864 O O . ASN A 1 108 ? 9.744 -0.539 -15.391 1.00 93.12 108 ASN A O 1
ATOM 868 N N . MET A 1 109 ? 8.891 -0.597 -17.472 1.00 90.75 109 MET A N 1
ATOM 869 C CA . MET A 1 109 ? 9.474 0.654 -17.962 1.00 90.75 109 MET A CA 1
ATOM 870 C C . MET A 1 109 ? 8.418 1.586 -18.556 1.00 90.75 109 MET A C 1
ATOM 872 O O . MET A 1 109 ? 7.512 1.161 -19.272 1.00 90.75 109 MET A O 1
ATOM 876 N N . ASP A 1 110 ? 8.577 2.888 -18.308 1.00 87.12 110 ASP A N 1
ATOM 877 C CA . ASP A 1 110 ? 7.850 3.921 -19.045 1.00 87.12 110 ASP A CA 1
ATOM 878 C C . ASP A 1 110 ? 8.742 4.496 -20.150 1.00 87.12 110 ASP A C 1
ATOM 880 O O . ASP A 1 110 ? 9.823 5.033 -19.894 1.00 87.12 110 ASP A O 1
ATOM 884 N N . TYR A 1 111 ? 8.285 4.357 -21.391 1.00 82.75 111 TYR A N 1
ATOM 885 C CA . TYR A 1 111 ? 8.986 4.820 -22.587 1.00 82.75 111 TYR A CA 1
ATOM 886 C C . TYR A 1 111 ? 8.491 6.186 -23.077 1.00 82.75 111 TYR A C 1
ATOM 888 O O . TYR A 1 111 ? 9.070 6.743 -24.013 1.00 82.75 111 TYR A O 1
ATOM 896 N N . ARG A 1 112 ? 7.414 6.729 -22.494 1.00 77.31 112 ARG A N 1
ATOM 897 C CA . ARG A 1 112 ? 6.881 8.040 -22.883 1.00 77.31 112 ARG A CA 1
ATOM 898 C C . ARG A 1 112 ? 7.587 9.141 -22.088 1.00 77.31 112 ARG A C 1
ATOM 900 O O . ARG A 1 112 ? 7.858 8.989 -20.902 1.00 77.31 112 ARG A O 1
ATOM 907 N N . LYS A 1 113 ? 7.917 10.232 -22.780 1.00 53.66 113 LYS A N 1
ATOM 908 C CA . LYS A 1 113 ? 8.428 11.475 -22.187 1.00 53.66 113 LYS A CA 1
ATOM 909 C C . LYS A 1 113 ? 7.293 12.456 -21.961 1.00 53.66 113 LYS A C 1
ATOM 911 O O . LYS A 1 113 ? 6.381 12.471 -22.819 1.00 53.66 113 LYS A O 1
#

Sequence (113 aa):
MLYVKDNPDTNPGIVFLNIPPDKSFYNRCLREDVPQEEVEKLLEASGAGFVKINTGRGIIGATGAISWHPRRHTYELICYNQPRKTIDRETKIQIAELCDKFQGTFNNMDYRK